Protein AF-A0A357CPA4-F1 (afdb_monomer)

Secondary structure (DSSP, 8-state):
-HHHHHHHHHHHHHHHHHHHHHHHHH--HHHHHHHHHHHHHHHHHHHHHHHHHHHHHHTTTS-HHHHHHHHHHHHHHHHHT--

Radius of gyration: 15.92 Å; Cα contacts (8 Å, |Δi|>4): 37; chains: 1; bounding box: 25×31×46 Å

Sequence (83 aa):
NLLGMSLLRMLSGCIEIGTALLFLRLKKVETALQLNAILGLVGPIIFLLVSALGLITIATKVSPAKIGLIALGVIFIVLGSKN

Solvent-accessible surface area (backbone atoms only — not comparable to full-atom values): 4678 Å² total; per-residue (Å²): 83,71,66,62,40,50,50,53,50,53,53,50,50,50,52,51,51,53,50,52,53,48,36,70,70,66,72,41,70,69,61,38,52,55,52,46,58,57,50,61,52,49,53,58,54,51,51,51,53,38,47,50,40,50,42,70,68,41,54,92,81,51,58,70,70,60,53,49,52,52,54,49,52,52,51,50,52,54,58,71,69,53,130

Structure (mmCIF, N/CA/C/O backbone):
data_AF-A0A357CPA4-F1
#
_entry.id   AF-A0A357CPA4-F1
#
loop_
_atom_site.group_PDB
_atom_site.id
_atom_site.type_symbol
_atom_site.label_atom_id
_atom_site.label_alt_id
_atom_site.label_comp_id
_atom_site.label_asym_id
_atom_site.label_entity_id
_atom_site.label_seq_id
_atom_site.pdbx_PDB_ins_code
_atom_site.Cartn_x
_atom_site.Cartn_y
_atom_site.Cartn_z
_atom_site.occupancy
_atom_site.B_iso_or_equiv
_atom_site.auth_seq_id
_atom_site.auth_comp_id
_atom_site.auth_asym_id
_atom_site.auth_atom_id
_atom_site.pdbx_PDB_model_num
ATOM 1 N N . ASN A 1 1 ? 9.153 -10.512 -10.564 1.00 84.69 1 ASN A N 1
ATOM 2 C CA . ASN A 1 1 ? 8.635 -11.878 -10.830 1.00 84.69 1 ASN A CA 1
ATOM 3 C C . ASN A 1 1 ? 7.270 -12.044 -10.152 1.00 84.69 1 ASN A C 1
ATOM 5 O O . ASN A 1 1 ? 6.952 -11.269 -9.256 1.00 84.69 1 ASN A O 1
ATOM 9 N N . LEU A 1 2 ? 6.444 -13.004 -10.591 1.00 92.31 2 LEU A N 1
ATOM 10 C CA . LEU A 1 2 ? 5.070 -13.178 -10.085 1.00 92.31 2 LEU A CA 1
ATOM 11 C C . LEU A 1 2 ? 5.025 -13.474 -8.580 1.00 92.31 2 LEU A C 1
ATOM 13 O O . LEU A 1 2 ? 4.236 -12.864 -7.870 1.00 92.31 2 LEU A O 1
ATOM 17 N N . LEU A 1 3 ? 5.922 -14.333 -8.090 1.00 95.19 3 LEU A N 1
ATOM 18 C CA . LEU A 1 3 ? 6.004 -14.679 -6.668 1.00 95.19 3 LEU A CA 1
ATOM 19 C C . LEU A 1 3 ? 6.214 -13.448 -5.777 1.00 95.19 3 LEU A C 1
ATOM 21 O O . LEU A 1 3 ? 5.484 -13.279 -4.807 1.00 95.19 3 LEU A O 1
ATOM 25 N N . GLY A 1 4 ? 7.147 -12.554 -6.122 1.00 94.12 4 GLY A N 1
ATOM 26 C CA . GLY A 1 4 ? 7.383 -11.334 -5.346 1.00 94.12 4 GLY A CA 1
ATOM 27 C C . GLY A 1 4 ? 6.170 -10.401 -5.325 1.00 94.12 4 GLY A C 1
ATOM 28 O O . GLY A 1 4 ? 5.824 -9.866 -4.275 1.00 94.12 4 GLY A O 1
ATOM 29 N N . MET A 1 5 ? 5.474 -10.258 -6.460 1.00 95.12 5 MET A N 1
ATOM 30 C CA . MET A 1 5 ? 4.240 -9.465 -6.532 1.00 95.12 5 MET A CA 1
ATOM 31 C C . MET A 1 5 ? 3.137 -10.054 -5.645 1.00 95.12 5 MET A C 1
ATOM 33 O O . MET A 1 5 ? 2.493 -9.319 -4.896 1.00 95.12 5 MET A O 1
ATOM 37 N N . SER A 1 6 ? 2.950 -11.375 -5.694 1.00 96.19 6 SER A N 1
ATOM 38 C CA . SER A 1 6 ? 1.955 -12.075 -4.879 1.00 96.19 6 SER A CA 1
ATOM 39 C C . SER A 1 6 ? 2.268 -11.977 -3.386 1.00 96.19 6 SER A C 1
ATOM 41 O O . SER A 1 6 ? 1.378 -11.656 -2.603 1.00 96.19 6 SER A O 1
ATOM 43 N N . LEU A 1 7 ? 3.528 -12.178 -2.987 1.00 96.75 7 LEU A N 1
ATOM 44 C CA . LEU A 1 7 ? 3.950 -12.091 -1.586 1.00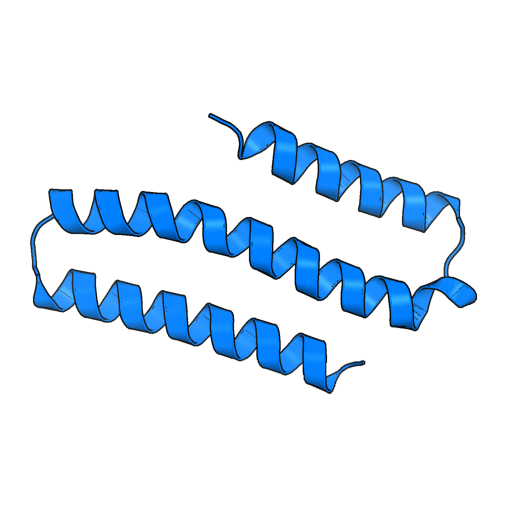 96.75 7 LEU A CA 1
ATOM 45 C C . LEU A 1 7 ? 3.753 -10.687 -1.008 1.00 96.75 7 LEU A C 1
ATOM 47 O O . LEU A 1 7 ? 3.237 -10.560 0.098 1.00 96.75 7 LEU A O 1
ATOM 51 N N . LEU A 1 8 ? 4.086 -9.632 -1.761 1.00 95.69 8 LEU A N 1
ATOM 52 C CA . LEU A 1 8 ? 3.839 -8.254 -1.323 1.00 95.69 8 LEU A CA 1
ATOM 53 C C . LEU A 1 8 ? 2.345 -7.970 -1.122 1.00 95.69 8 LEU A C 1
ATOM 55 O O . LEU A 1 8 ? 1.975 -7.285 -0.170 1.00 95.69 8 LEU A O 1
ATOM 59 N N . ARG A 1 9 ? 1.472 -8.513 -1.982 1.00 94.75 9 ARG A N 1
ATOM 60 C CA . ARG A 1 9 ? 0.018 -8.360 -1.819 1.00 94.75 9 ARG A CA 1
ATOM 61 C C . ARG A 1 9 ? -0.525 -9.146 -0.641 1.00 94.75 9 ARG A C 1
ATOM 63 O O . ARG A 1 9 ? -1.333 -8.601 0.103 1.00 94.75 9 ARG A O 1
ATOM 70 N N . MET A 1 10 ? -0.054 -10.373 -0.438 1.00 96.94 10 MET A N 1
ATOM 71 C CA . MET A 1 10 ? -0.413 -11.152 0.746 1.00 96.94 10 MET A CA 1
ATOM 72 C C . MET A 1 10 ? 0.019 -10.432 2.025 1.00 96.94 10 MET A C 1
ATOM 74 O O . MET A 1 10 ? -0.789 -10.285 2.934 1.00 96.94 10 MET A O 1
ATOM 78 N N . LEU A 1 11 ? 1.251 -9.917 2.069 1.00 96.00 11 LEU A N 1
ATOM 79 C CA . LEU A 1 11 ? 1.757 -9.156 3.210 1.00 96.00 11 LEU A CA 1
ATOM 80 C C . LEU A 1 11 ? 0.893 -7.919 3.491 1.00 96.00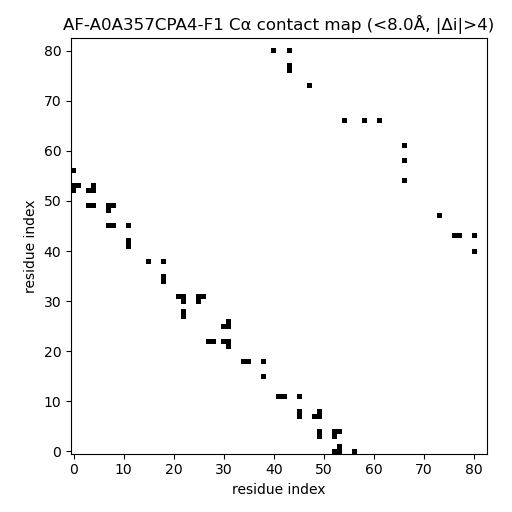 11 LEU A C 1
ATOM 82 O O . LEU A 1 11 ? 0.473 -7.718 4.626 1.00 96.00 11 LEU A O 1
ATOM 86 N N . SER A 1 12 ? 0.582 -7.128 2.462 1.00 95.44 12 SER A N 1
ATOM 87 C CA . SER A 1 12 ? -0.294 -5.957 2.589 1.00 95.44 12 SER A CA 1
ATOM 88 C C . SER A 1 12 ? -1.682 -6.325 3.105 1.00 95.44 12 SER A C 1
ATOM 90 O O . SER A 1 12 ? -2.170 -5.691 4.035 1.00 95.44 12 SER A O 1
ATOM 92 N N . GLY A 1 13 ? -2.292 -7.383 2.561 1.00 96.06 13 GLY A N 1
ATOM 93 C CA . GLY A 1 13 ? -3.592 -7.870 3.023 1.00 96.06 13 GLY A CA 1
ATOM 94 C C . GLY A 1 13 ? -3.559 -8.329 4.483 1.00 96.06 13 GLY A C 1
ATOM 95 O O . GLY A 1 13 ? -4.469 -8.019 5.246 1.00 96.06 13 GLY A O 1
ATOM 96 N N . CYS A 1 14 ? -2.485 -8.994 4.918 1.00 97.38 14 CYS A N 1
ATOM 97 C CA . CYS A 1 14 ? -2.301 -9.360 6.324 1.00 97.38 14 CYS A CA 1
ATOM 98 C C . CYS A 1 14 ? -2.212 -8.132 7.242 1.00 97.38 14 CYS A C 1
ATOM 100 O O . CYS A 1 14 ? -2.758 -8.165 8.344 1.00 97.38 14 CYS A O 1
ATOM 102 N N . ILE A 1 15 ? -1.558 -7.050 6.804 1.00 96.19 15 ILE A N 1
ATOM 103 C CA . ILE A 1 15 ? -1.481 -5.793 7.565 1.00 96.19 15 ILE A CA 1
ATOM 104 C C . ILE A 1 15 ? -2.874 -5.155 7.691 1.00 96.19 15 ILE A C 1
ATOM 106 O O . ILE A 1 15 ? -3.249 -4.724 8.784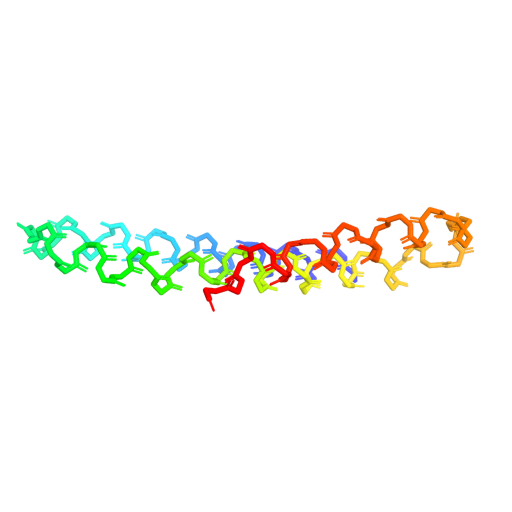 1.00 96.19 15 ILE A O 1
ATOM 110 N N . GLU A 1 16 ? -3.669 -5.140 6.616 1.00 96.06 16 GLU A N 1
ATOM 111 C CA . GLU A 1 16 ? -5.047 -4.628 6.644 1.00 96.06 16 GLU A CA 1
ATOM 112 C C . GLU A 1 16 ? -5.938 -5.450 7.581 1.00 96.06 16 GLU A C 1
ATOM 114 O O . GLU A 1 16 ? -6.595 -4.888 8.459 1.00 96.06 16 GLU A O 1
ATOM 119 N N . ILE A 1 17 ? -5.901 -6.782 7.465 1.00 96.75 17 ILE A N 1
ATOM 120 C CA . ILE A 1 17 ? -6.658 -7.684 8.344 1.00 96.75 17 ILE A CA 1
ATOM 121 C C . ILE A 1 17 ? -6.219 -7.498 9.801 1.00 96.75 17 ILE A C 1
ATOM 123 O O . ILE A 1 17 ? -7.064 -7.359 10.682 1.00 96.75 17 ILE A O 1
ATOM 127 N N . GLY A 1 18 ? -4.912 -7.440 10.072 1.00 96.38 18 GLY A N 1
ATOM 128 C CA . GLY A 1 18 ? -4.383 -7.201 11.416 1.00 96.38 18 GLY A CA 1
ATOM 129 C C . GLY A 1 18 ? -4.871 -5.876 12.006 1.00 96.38 18 GLY A C 1
ATOM 130 O O . GLY A 1 18 ? -5.281 -5.821 13.166 1.00 96.38 18 GLY A O 1
ATOM 131 N N . THR A 1 19 ? -4.907 -4.824 11.188 1.00 95.19 19 THR A N 1
ATOM 132 C CA . THR A 1 19 ? -5.408 -3.505 11.588 1.00 95.19 19 THR A CA 1
ATOM 133 C C . THR A 1 19 ? -6.913 -3.536 11.866 1.00 95.19 19 THR A C 1
ATOM 135 O O . THR A 1 19 ? -7.357 -3.028 12.896 1.00 95.19 19 THR A O 1
ATOM 138 N N . ALA A 1 20 ? -7.700 -4.215 11.028 1.00 95.44 20 ALA A N 1
ATOM 139 C CA . ALA A 1 20 ? -9.133 -4.404 11.248 1.00 95.44 20 ALA A CA 1
ATOM 140 C C . ALA A 1 20 ? -9.420 -5.182 12.548 1.00 95.44 20 ALA A C 1
ATOM 142 O O . ALA A 1 20 ? -10.307 -4.810 13.318 1.00 95.44 20 ALA A O 1
ATOM 143 N N . LEU A 1 21 ? -8.627 -6.215 12.856 1.00 96.75 21 LEU A N 1
ATOM 144 C CA . LEU A 1 21 ? -8.730 -6.940 14.127 1.00 96.75 21 LEU A CA 1
ATOM 145 C C . LEU A 1 21 ? -8.408 -6.037 15.329 1.00 96.75 21 LEU A C 1
ATOM 147 O O . LEU A 1 21 ? -9.074 -6.134 16.363 1.00 96.75 21 LEU A O 1
ATOM 151 N N . LEU A 1 22 ? -7.438 -5.124 15.203 1.00 95.19 22 LEU A N 1
ATOM 152 C CA . LEU A 1 22 ? -7.158 -4.121 16.236 1.00 95.19 22 LEU A CA 1
ATOM 153 C C . LEU A 1 22 ? -8.322 -3.139 16.417 1.00 95.19 22 LEU A C 1
ATOM 155 O O . LEU A 1 22 ? -8.641 -2.813 17.561 1.00 95.19 22 LEU A O 1
ATOM 159 N N . PHE A 1 23 ? -9.006 -2.723 15.344 1.00 94.50 23 PHE A N 1
ATOM 160 C CA . PHE A 1 23 ? -10.199 -1.865 15.448 1.00 94.50 23 PHE A CA 1
ATOM 161 C C . PHE A 1 23 ? -11.279 -2.554 16.286 1.00 94.50 23 PHE A C 1
ATOM 163 O O . PHE A 1 23 ? -11.793 -1.975 17.247 1.00 94.50 23 PHE A O 1
ATOM 170 N N . LEU A 1 24 ? -11.567 -3.821 15.964 1.00 94.75 24 LEU A N 1
ATOM 171 C CA . LEU A 1 24 ? -12.565 -4.632 16.666 1.00 94.75 24 LEU A CA 1
ATOM 172 C C . LEU A 1 24 ? -12.192 -4.882 18.133 1.00 94.75 24 LEU A C 1
ATOM 174 O O . LEU A 1 24 ? -13.070 -4.914 18.998 1.00 94.75 24 LEU A O 1
ATOM 178 N N . ARG A 1 25 ? -10.897 -5.044 18.428 1.00 95.75 25 ARG A N 1
ATOM 179 C CA . ARG A 1 25 ? -10.407 -5.279 19.791 1.00 95.75 25 ARG A CA 1
ATOM 180 C C . ARG A 1 25 ? -10.438 -4.018 20.651 1.00 95.75 25 ARG A C 1
ATOM 182 O O . ARG A 1 25 ? -10.829 -4.095 21.813 1.00 95.75 25 ARG A O 1
ATOM 189 N N . LEU A 1 26 ? -9.995 -2.884 20.111 1.00 93.62 26 LEU A N 1
ATOM 190 C CA . LEU A 1 26 ? -9.816 -1.649 20.876 1.00 93.62 26 LEU A CA 1
ATOM 191 C C . LEU A 1 26 ? -11.120 -0.866 21.037 1.00 93.62 26 LEU A C 1
ATOM 193 O O . LEU A 1 26 ? -11.250 -0.150 22.026 1.00 93.62 26 LEU A O 1
ATOM 197 N N . LYS A 1 27 ? -12.079 -1.018 20.109 1.00 91.31 27 LYS A N 1
ATOM 198 C CA . LYS A 1 27 ? -13.427 -0.411 20.158 1.00 91.31 27 LYS A CA 1
ATOM 199 C C . LYS A 1 27 ? -13.433 1.106 20.410 1.00 91.31 27 LYS A C 1
ATOM 201 O O . LYS A 1 27 ? -14.411 1.647 20.916 1.00 91.31 27 LYS A O 1
ATOM 206 N N . LYS A 1 28 ? -12.340 1.790 20.068 1.00 94.69 28 LYS A N 1
ATOM 207 C CA . LYS A 1 28 ? -12.171 3.242 20.186 1.00 94.69 28 LYS A CA 1
ATOM 208 C C . LYS A 1 28 ? -12.018 3.823 18.794 1.00 94.69 28 LYS A C 1
ATOM 210 O O . LYS A 1 28 ? -11.108 3.429 18.061 1.00 94.69 28 LYS A O 1
ATOM 215 N N . VAL A 1 29 ? -12.905 4.747 18.442 1.00 92.50 29 VAL A N 1
ATOM 216 C CA . VAL A 1 29 ? -12.938 5.358 17.109 1.00 92.50 29 VAL A CA 1
ATOM 217 C C . VAL A 1 29 ? -11.668 6.170 16.868 1.00 92.50 29 VAL A C 1
ATOM 219 O O . VAL A 1 29 ? -11.076 6.079 15.798 1.00 92.50 29 VAL A O 1
ATOM 222 N N . GLU A 1 30 ? -11.175 6.877 17.882 1.00 93.25 30 GLU A N 1
ATOM 223 C CA . GLU A 1 30 ? -9.966 7.699 17.796 1.00 93.25 30 GLU A CA 1
ATOM 224 C C . GLU A 1 30 ? -8.734 6.847 17.469 1.00 93.25 30 GLU A C 1
ATOM 226 O O . GLU A 1 30 ? -7.939 7.201 16.600 1.00 93.25 30 GLU A O 1
ATOM 231 N N . THR A 1 31 ? -8.593 5.687 18.116 1.00 90.50 31 THR A N 1
ATOM 232 C CA . THR A 1 31 ? -7.485 4.764 17.837 1.00 90.50 31 THR A CA 1
ATOM 233 C C . THR A 1 31 ? -7.610 4.130 16.452 1.00 90.50 31 THR A C 1
ATOM 235 O O . THR A 1 31 ? -6.604 3.972 15.762 1.00 90.50 31 THR A O 1
ATOM 238 N N . ALA A 1 32 ? -8.831 3.808 16.014 1.00 93.19 32 ALA A N 1
ATOM 239 C CA . ALA A 1 32 ? -9.070 3.312 14.663 1.00 93.19 32 ALA A CA 1
ATOM 240 C C . ALA A 1 32 ? -8.688 4.356 13.601 1.00 93.19 32 ALA A C 1
ATOM 242 O O . ALA A 1 32 ? -8.020 4.019 12.628 1.00 93.19 32 ALA A O 1
ATOM 243 N N . LEU A 1 33 ? -9.024 5.633 13.813 1.00 91.50 33 LEU A N 1
ATOM 244 C CA . LEU A 1 33 ? -8.649 6.725 12.911 1.00 91.50 33 LEU A CA 1
ATOM 245 C C . LEU A 1 33 ? -7.130 6.917 12.825 1.00 91.50 33 LEU A C 1
ATOM 247 O O . LEU A 1 33 ? -6.601 7.064 11.725 1.00 91.50 33 LEU A O 1
ATOM 251 N N . GLN A 1 34 ? -6.418 6.863 13.954 1.00 91.81 34 GLN A N 1
ATOM 252 C CA . GLN A 1 34 ? -4.952 6.965 13.975 1.00 91.81 34 GLN A CA 1
ATOM 253 C C . GLN A 1 34 ? -4.287 5.823 13.198 1.00 91.81 34 GLN A C 1
ATOM 255 O O . GLN A 1 34 ? -3.410 6.054 12.367 1.00 91.81 34 GLN A O 1
ATOM 260 N N . LEU A 1 35 ? -4.731 4.587 13.433 1.00 92.69 35 LEU A N 1
ATOM 261 C CA . LEU A 1 35 ? -4.232 3.417 12.715 1.00 92.69 35 LEU A CA 1
ATOM 262 C C . LEU A 1 35 ? -4.594 3.471 11.224 1.00 92.69 35 LEU A C 1
ATOM 264 O O . LEU A 1 35 ? -3.759 3.134 10.390 1.00 92.69 35 LEU A O 1
ATOM 268 N N . ASN A 1 36 ? -5.796 3.942 10.876 1.00 91.31 36 ASN A N 1
ATOM 269 C CA . ASN A 1 36 ? -6.214 4.118 9.485 1.00 91.31 36 ASN A CA 1
ATOM 270 C C . ASN A 1 36 ? -5.361 5.163 8.753 1.00 91.31 36 ASN A C 1
ATOM 272 O O . ASN A 1 36 ? -5.030 4.970 7.589 1.00 91.31 36 ASN A O 1
ATOM 276 N N . ALA A 1 37 ? -4.964 6.245 9.428 1.00 88.00 37 ALA A N 1
ATOM 277 C CA . ALA A 1 37 ? -4.067 7.246 8.853 1.00 88.00 37 ALA A CA 1
ATOM 278 C C . ALA A 1 37 ? -2.685 6.654 8.524 1.00 88.00 37 ALA A C 1
ATOM 280 O O . ALA A 1 37 ? -2.144 6.913 7.451 1.00 88.00 37 ALA A O 1
ATOM 281 N N . ILE A 1 38 ? -2.141 5.803 9.403 1.00 86.75 38 ILE A N 1
ATOM 282 C CA . ILE A 1 38 ? -0.884 5.081 9.142 1.00 86.75 38 ILE A CA 1
ATOM 283 C C . ILE A 1 38 ? -1.071 4.088 7.985 1.00 86.75 38 ILE A C 1
ATOM 285 O O . ILE A 1 38 ? -0.258 4.046 7.060 1.00 86.75 38 ILE A O 1
ATOM 289 N N . LEU A 1 39 ? -2.160 3.313 8.006 1.00 91.31 39 LEU A N 1
ATOM 290 C CA . LEU A 1 39 ? -2.478 2.320 6.977 1.00 91.31 39 LEU A CA 1
ATOM 291 C C . LEU A 1 39 ? -2.709 2.963 5.599 1.00 91.31 39 LEU A C 1
ATOM 293 O O . LEU A 1 39 ? -2.354 2.376 4.577 1.00 91.31 39 LEU A O 1
ATOM 297 N N . GLY A 1 40 ? -3.207 4.201 5.571 1.00 88.12 40 GLY A N 1
ATOM 298 C CA . GLY A 1 40 ? -3.389 4.999 4.361 1.00 88.12 40 GLY A CA 1
ATOM 299 C C . GLY A 1 40 ? -2.100 5.230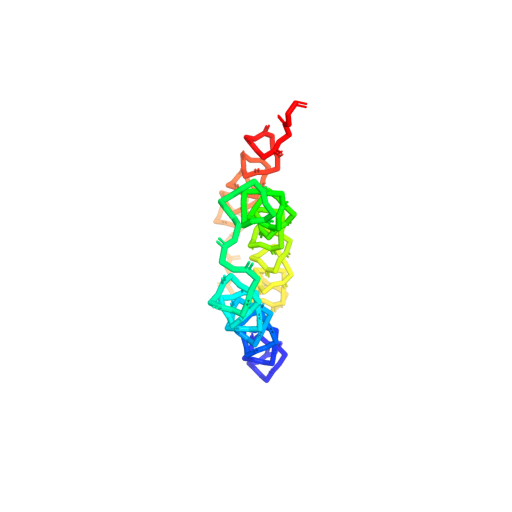 3.565 1.00 88.12 40 GLY A C 1
ATOM 300 O O . GLY A 1 40 ? -2.172 5.369 2.349 1.00 88.12 40 GLY A O 1
ATOM 301 N N . LEU A 1 41 ? -0.925 5.190 4.209 1.00 85.00 41 LEU A N 1
ATOM 302 C CA . LEU A 1 41 ? 0.382 5.264 3.537 1.00 85.00 41 LEU A CA 1
ATOM 303 C C . LEU A 1 41 ? 0.900 3.895 3.073 1.00 85.00 41 LEU A C 1
ATOM 305 O O . LEU A 1 41 ? 1.647 3.810 2.095 1.00 85.00 41 LEU A O 1
ATOM 309 N N . VAL A 1 42 ? 0.494 2.811 3.739 1.00 90.12 42 VAL A N 1
ATOM 310 C CA . VAL A 1 42 ? 0.919 1.442 3.398 1.00 90.12 42 VAL A CA 1
ATOM 311 C C . VAL A 1 42 ? 0.426 1.055 2.004 1.00 90.12 42 VAL A C 1
ATOM 313 O O . VAL A 1 42 ? 1.198 0.505 1.217 1.00 90.12 42 VAL A O 1
ATOM 316 N N . GLY A 1 43 ? -0.823 1.396 1.670 1.00 86.94 43 GLY A N 1
ATOM 317 C CA . GLY A 1 43 ? -1.423 1.117 0.361 1.00 86.94 43 GLY A CA 1
ATOM 318 C C . GLY A 1 43 ? -0.599 1.676 -0.810 1.00 86.94 43 GLY A C 1
ATOM 319 O O . GLY A 1 43 ? -0.140 0.891 -1.649 1.00 86.94 43 GLY A O 1
ATOM 320 N N . PRO A 1 44 ? -0.344 3.000 -0.858 1.00 88.12 44 PRO A N 1
ATOM 321 C CA . PRO A 1 44 ? 0.549 3.618 -1.832 1.00 88.12 44 PRO A CA 1
ATOM 322 C C . PRO A 1 44 ? 1.928 2.951 -1.897 1.00 88.12 44 PRO A C 1
ATOM 324 O O . PRO A 1 44 ? 2.358 2.566 -2.981 1.00 88.12 44 PRO A O 1
ATOM 327 N N . ILE A 1 45 ? 2.601 2.726 -0.762 1.00 89.44 45 ILE A N 1
ATOM 328 C CA . ILE A 1 45 ? 3.949 2.128 -0.736 1.00 89.44 45 ILE A CA 1
ATOM 329 C C . ILE A 1 45 ? 3.956 0.726 -1.365 1.00 89.44 45 ILE A C 1
ATOM 331 O O . ILE A 1 45 ? 4.771 0.442 -2.247 1.00 89.44 45 ILE A O 1
ATOM 335 N N . ILE A 1 46 ? 3.031 -0.149 -0.964 1.00 93.25 46 ILE A N 1
ATOM 336 C CA . ILE A 1 46 ? 2.928 -1.505 -1.521 1.00 93.25 46 ILE A CA 1
ATOM 337 C C . ILE A 1 46 ? 2.587 -1.455 -3.012 1.00 93.25 46 ILE A C 1
ATOM 339 O O . ILE A 1 46 ? 3.143 -2.227 -3.798 1.00 93.25 46 ILE A O 1
ATOM 343 N N . PHE A 1 47 ? 1.689 -0.555 -3.423 1.00 89.88 47 PHE A N 1
ATOM 344 C CA . PHE A 1 47 ? 1.339 -0.382 -4.829 1.00 89.88 47 PHE A CA 1
ATOM 345 C C . PHE A 1 47 ? 2.566 -0.024 -5.675 1.00 89.88 47 PHE A C 1
ATOM 347 O O . PHE A 1 47 ? 2.767 -0.631 -6.731 1.00 89.88 47 PHE A O 1
ATOM 354 N N . LEU A 1 48 ? 3.414 0.892 -5.196 1.00 89.50 48 LEU A N 1
ATOM 355 C CA . LEU A 1 48 ? 4.658 1.264 -5.872 1.00 89.50 48 LEU A CA 1
ATOM 356 C C . LEU A 1 48 ? 5.624 0.084 -5.988 1.00 89.50 48 LEU A C 1
ATOM 358 O O . LEU A 1 48 ? 6.142 -0.171 -7.074 1.00 89.50 48 LEU A O 1
ATOM 362 N N . LEU A 1 49 ? 5.822 -0.676 -4.908 1.00 92.06 49 LEU A N 1
ATOM 363 C CA . LEU A 1 49 ? 6.718 -1.837 -4.904 1.00 92.06 49 LEU A CA 1
ATOM 364 C C . LEU A 1 49 ? 6.254 -2.929 -5.879 1.00 92.06 49 LEU A C 1
ATOM 366 O O . LEU A 1 49 ? 7.047 -3.439 -6.672 1.00 92.06 49 LEU A O 1
ATOM 370 N N . VAL A 1 50 ? 4.961 -3.263 -5.868 1.00 93.31 50 VAL A N 1
ATOM 371 C CA . VAL A 1 50 ? 4.389 -4.254 -6.794 1.00 93.31 50 VAL A CA 1
ATOM 372 C C . VAL A 1 50 ? 4.492 -3.767 -8.239 1.00 93.31 50 VAL A C 1
ATOM 374 O O . VAL A 1 50 ? 4.880 -4.540 -9.116 1.00 93.31 50 VAL A O 1
ATOM 377 N N . SER A 1 51 ? 4.205 -2.486 -8.485 1.00 89.44 51 SER A N 1
ATOM 378 C CA . SER A 1 51 ? 4.313 -1.884 -9.817 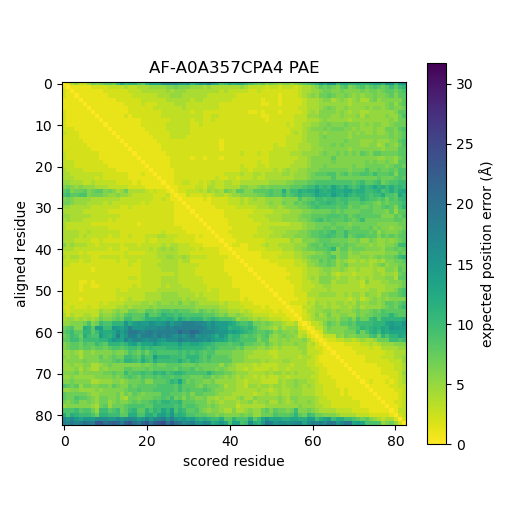1.00 89.44 51 SER A CA 1
ATOM 379 C C . SER A 1 51 ? 5.751 -1.902 -10.328 1.00 89.44 51 SER A C 1
ATOM 381 O O . SER A 1 51 ? 5.972 -2.268 -11.478 1.00 89.44 51 SER A O 1
ATOM 383 N N . ALA A 1 52 ? 6.738 -1.602 -9.479 1.00 88.56 52 ALA A N 1
ATOM 384 C CA . ALA A 1 52 ? 8.153 -1.679 -9.832 1.00 88.56 52 ALA A CA 1
ATOM 385 C C . ALA A 1 52 ? 8.569 -3.112 -10.205 1.00 88.56 52 ALA A C 1
ATOM 387 O O . ALA A 1 52 ? 9.168 -3.324 -11.259 1.00 88.56 52 ALA A O 1
ATOM 388 N N . LEU A 1 53 ? 8.193 -4.116 -9.402 1.00 91.31 53 LEU A N 1
ATOM 389 C CA . LEU A 1 53 ? 8.474 -5.524 -9.715 1.00 91.31 53 LEU A CA 1
ATOM 390 C C . LEU A 1 53 ? 7.802 -5.985 -11.017 1.00 91.31 53 LEU A C 1
ATOM 392 O O . LEU A 1 53 ? 8.397 -6.755 -11.782 1.00 91.31 53 LEU A O 1
ATOM 396 N N . GLY A 1 54 ? 6.572 -5.531 -11.263 1.00 89.25 54 GLY A N 1
ATOM 397 C CA . GLY A 1 54 ? 5.836 -5.798 -12.495 1.00 89.25 54 GLY A CA 1
ATOM 398 C C . GLY A 1 54 ? 6.521 -5.165 -13.700 1.00 89.25 54 GLY A C 1
ATOM 399 O O . GLY A 1 54 ? 6.826 -5.865 -14.665 1.00 89.25 54 GLY A O 1
ATOM 400 N N . LEU A 1 55 ? 6.849 -3.875 -13.601 1.00 87.31 55 LEU A N 1
ATOM 401 C CA . LEU A 1 55 ? 7.539 -3.104 -14.630 1.00 87.31 55 LEU A CA 1
ATOM 402 C C . LEU A 1 55 ? 8.888 -3.711 -14.988 1.00 87.31 55 LEU A C 1
ATOM 404 O O . LEU A 1 55 ? 9.114 -3.957 -16.163 1.00 87.31 55 LEU A O 1
ATOM 408 N N . ILE A 1 56 ? 9.743 -4.040 -14.015 1.00 87.12 56 ILE A N 1
ATOM 409 C CA . ILE A 1 56 ? 11.043 -4.687 -14.274 1.00 87.12 56 ILE A CA 1
ATOM 410 C C . ILE A 1 56 ? 10.858 -5.984 -15.076 1.00 87.12 56 ILE A C 1
ATOM 412 O O . ILE A 1 56 ? 11.643 -6.284 -15.970 1.00 87.12 56 ILE A O 1
ATOM 416 N N . THR A 1 57 ? 9.787 -6.734 -14.798 1.00 85.06 57 THR A N 1
ATOM 417 C CA . THR A 1 57 ? 9.496 -7.999 -15.491 1.00 85.06 57 THR A CA 1
ATOM 418 C C . THR A 1 57 ? 9.050 -7.781 -16.946 1.00 85.06 57 THR A C 1
ATOM 420 O O . THR A 1 57 ? 9.320 -8.624 -17.800 1.00 85.06 57 THR A O 1
ATOM 423 N N . ILE A 1 58 ? 8.369 -6.670 -17.245 1.00 84.50 58 ILE A N 1
ATOM 424 C CA . ILE A 1 58 ? 7.808 -6.376 -18.576 1.00 84.50 58 ILE A CA 1
ATOM 425 C C . ILE A 1 58 ? 8.565 -5.279 -19.337 1.00 84.50 58 ILE A C 1
ATOM 427 O O . ILE A 1 58 ? 8.209 -4.992 -20.476 1.00 84.50 58 ILE A O 1
ATOM 431 N N . ALA A 1 59 ? 9.599 -4.676 -18.746 1.00 79.25 59 ALA A N 1
ATOM 432 C CA . ALA A 1 59 ? 10.254 -3.465 -19.250 1.00 79.25 59 ALA A CA 1
ATOM 433 C C . ALA A 1 59 ? 10.800 -3.623 -20.674 1.00 79.25 59 ALA A C 1
ATOM 435 O O . ALA A 1 59 ? 10.758 -2.681 -21.455 1.00 79.25 59 ALA A O 1
ATOM 436 N N . THR A 1 60 ? 11.249 -4.823 -21.043 1.00 77.44 60 THR A N 1
ATOM 437 C CA . THR A 1 60 ? 11.760 -5.122 -22.390 1.00 77.44 60 THR A CA 1
ATOM 438 C C . THR A 1 60 ? 10.662 -5.358 -23.431 1.00 77.44 60 THR A C 1
ATOM 440 O O . THR A 1 60 ? 10.945 -5.384 -24.624 1.00 77.44 60 THR A O 1
ATOM 443 N N . LYS A 1 61 ? 9.405 -5.532 -23.002 1.00 80.75 61 LYS A N 1
ATOM 444 C CA . LYS A 1 61 ? 8.244 -5.840 -23.858 1.00 80.75 61 LYS A CA 1
ATOM 445 C C . LYS A 1 61 ? 7.262 -4.674 -23.996 1.00 80.75 61 LYS A C 1
ATOM 447 O O . LYS A 1 61 ? 6.294 -4.774 -24.747 1.00 80.75 61 LYS A O 1
ATOM 452 N N . VAL A 1 62 ? 7.467 -3.590 -23.251 1.00 80.25 62 VAL A N 1
ATOM 453 C CA . VAL A 1 62 ? 6.536 -2.461 -23.159 1.00 80.25 62 VAL A CA 1
ATOM 454 C C . VAL A 1 62 ? 7.174 -1.219 -23.770 1.00 80.25 62 VAL A C 1
ATOM 456 O O . VAL A 1 62 ? 8.343 -0.936 -23.536 1.00 80.25 62 VAL A O 1
ATOM 459 N N . SER A 1 63 ? 6.404 -0.463 -24.559 1.00 86.31 63 SER A N 1
ATOM 460 C CA . SER A 1 63 ? 6.914 0.761 -25.178 1.00 86.31 63 SER A CA 1
ATOM 461 C C . SER A 1 63 ? 7.292 1.813 -24.120 1.00 86.31 63 SER A C 1
ATOM 463 O O . SER A 1 63 ? 6.581 1.953 -23.117 1.00 86.31 63 SER A O 1
ATOM 465 N N . PRO A 1 64 ? 8.344 2.622 -24.352 1.00 80.69 64 PRO A N 1
ATOM 466 C CA . PRO A 1 64 ? 8.771 3.664 -23.413 1.00 80.69 64 PRO A CA 1
ATOM 467 C C . PRO A 1 64 ? 7.655 4.646 -23.025 1.00 80.69 64 PRO A C 1
ATOM 469 O O . PRO A 1 64 ? 7.568 5.057 -21.872 1.00 80.69 64 PRO A O 1
ATOM 472 N N . ALA A 1 65 ? 6.740 4.956 -23.952 1.00 87.25 65 ALA A N 1
ATOM 473 C CA . ALA A 1 65 ? 5.587 5.819 -23.687 1.00 87.25 65 ALA A CA 1
ATOM 474 C C . ALA A 1 65 ? 4.650 5.255 -22.601 1.00 87.25 65 ALA A C 1
ATOM 476 O O . ALA A 1 65 ? 4.198 5.990 -21.726 1.00 87.25 65 ALA A O 1
ATOM 477 N N . LYS A 1 66 ? 4.387 3.939 -22.612 1.00 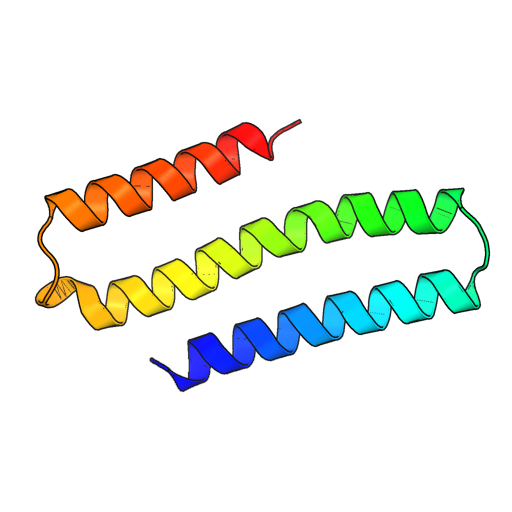83.38 66 LYS A N 1
ATOM 478 C CA . LYS A 1 66 ? 3.554 3.284 -21.589 1.00 83.38 66 LYS A CA 1
ATOM 479 C C . LYS A 1 66 ? 4.246 3.271 -20.227 1.00 83.38 66 LYS A C 1
ATOM 481 O O . LYS A 1 66 ? 3.587 3.477 -19.213 1.00 83.38 66 LYS A O 1
ATOM 486 N N . ILE A 1 67 ? 5.566 3.079 -20.206 1.00 82.81 67 ILE A N 1
ATOM 487 C CA . ILE A 1 67 ? 6.364 3.182 -18.976 1.00 82.81 67 ILE A CA 1
ATOM 488 C C . ILE A 1 67 ? 6.281 4.609 -18.414 1.00 82.81 67 ILE A C 1
ATOM 490 O O . ILE A 1 67 ? 6.049 4.772 -17.218 1.00 82.81 67 ILE A O 1
ATOM 494 N N . GLY A 1 68 ? 6.372 5.630 -19.274 1.00 86.06 68 GLY A N 1
ATOM 495 C CA . GLY A 1 68 ? 6.203 7.035 -18.893 1.00 86.06 68 GLY A CA 1
ATOM 496 C C . GLY A 1 68 ? 4.843 7.334 -18.254 1.00 86.06 68 GLY A C 1
ATOM 497 O O . GLY A 1 68 ? 4.791 7.992 -17.219 1.00 86.06 68 GLY A O 1
ATOM 498 N N . LEU A 1 69 ? 3.749 6.794 -18.801 1.00 88.06 69 LEU A 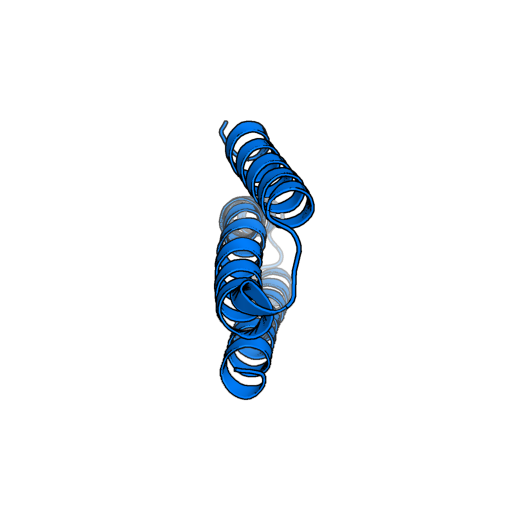N 1
ATOM 499 C CA . LEU A 1 69 ? 2.407 6.944 -18.215 1.00 88.06 69 LEU A CA 1
ATOM 500 C C . LEU A 1 69 ? 2.291 6.295 -16.830 1.00 88.06 69 LEU A C 1
ATOM 502 O O . LEU A 1 69 ? 1.695 6.876 -15.924 1.00 88.06 69 LEU A O 1
ATOM 506 N N . ILE A 1 70 ? 2.877 5.109 -16.645 1.00 85.12 70 ILE A N 1
ATOM 507 C CA . ILE A 1 70 ? 2.864 4.425 -15.344 1.00 85.12 70 ILE A CA 1
ATOM 508 C C . ILE A 1 70 ? 3.688 5.216 -14.323 1.00 85.12 70 ILE A C 1
ATOM 510 O O . ILE A 1 70 ? 3.224 5.435 -13.205 1.00 85.12 70 ILE A O 1
ATOM 514 N N . ALA A 1 71 ? 4.871 5.697 -14.711 1.00 83.94 71 ALA A N 1
ATOM 515 C CA . ALA A 1 71 ? 5.699 6.548 -13.861 1.00 83.94 71 ALA A CA 1
ATOM 516 C C . ALA A 1 71 ? 4.970 7.844 -13.463 1.00 83.94 71 ALA A C 1
ATOM 518 O O . ALA A 1 71 ? 5.029 8.252 -12.306 1.00 83.94 71 ALA A O 1
ATOM 519 N N . LEU A 1 72 ? 4.220 8.454 -14.386 1.00 89.62 72 LEU A N 1
ATOM 520 C CA . LEU A 1 72 ? 3.415 9.640 -14.101 1.00 89.62 72 LEU A CA 1
ATOM 521 C C . LEU A 1 72 ? 2.299 9.352 -13.084 1.00 89.62 72 LEU A C 1
ATOM 523 O O . LEU A 1 72 ? 2.125 10.112 -12.134 1.00 89.62 72 LEU A O 1
ATOM 527 N N . GLY A 1 73 ? 1.585 8.232 -13.230 1.00 86.19 73 GLY A N 1
ATOM 528 C CA . GLY A 1 73 ? 0.569 7.810 -12.260 1.00 86.19 73 GLY A CA 1
ATOM 529 C C . GLY A 1 73 ? 1.153 7.570 -10.863 1.00 86.19 73 GLY A C 1
ATOM 530 O O . GLY A 1 73 ? 0.575 7.997 -9.867 1.00 86.19 73 GLY A O 1
ATOM 531 N N . VAL A 1 74 ? 2.339 6.959 -10.790 1.00 83.50 74 VAL A N 1
ATOM 532 C CA . VAL A 1 74 ? 3.107 6.803 -9.544 1.00 83.50 74 VAL A CA 1
ATOM 533 C C . VAL A 1 74 ? 3.419 8.161 -8.907 1.00 83.50 74 VAL A C 1
ATOM 535 O O . VAL A 1 74 ? 3.184 8.338 -7.713 1.00 83.50 74 VAL A O 1
ATOM 538 N N . ILE A 1 75 ? 3.893 9.132 -9.692 1.00 85.56 75 ILE A N 1
ATOM 539 C CA . ILE A 1 75 ? 4.171 10.494 -9.213 1.00 85.56 75 ILE A CA 1
ATOM 540 C C . ILE A 1 75 ? 2.897 11.144 -8.661 1.00 85.56 75 ILE A C 1
ATOM 542 O O . ILE A 1 75 ? 2.937 11.719 -7.578 1.00 85.56 75 ILE A O 1
ATOM 546 N N . PHE A 1 76 ? 1.760 11.019 -9.350 1.00 87.31 76 PHE A N 1
ATOM 547 C CA . PHE A 1 76 ? 0.486 11.566 -8.872 1.00 87.31 76 PHE A CA 1
ATOM 548 C C . PHE A 1 76 ? 0.017 10.933 -7.562 1.00 87.31 76 PHE A C 1
ATOM 550 O O . PHE A 1 76 ? -0.447 11.660 -6.688 1.00 87.31 76 PHE A O 1
ATOM 557 N N . ILE A 1 77 ? 0.183 9.619 -7.383 1.00 82.12 77 ILE A N 1
ATOM 558 C CA . ILE A 1 77 ? -0.120 8.947 -6.110 1.00 82.12 77 ILE A CA 1
ATOM 559 C C . ILE A 1 77 ? 0.750 9.515 -4.985 1.00 82.12 77 ILE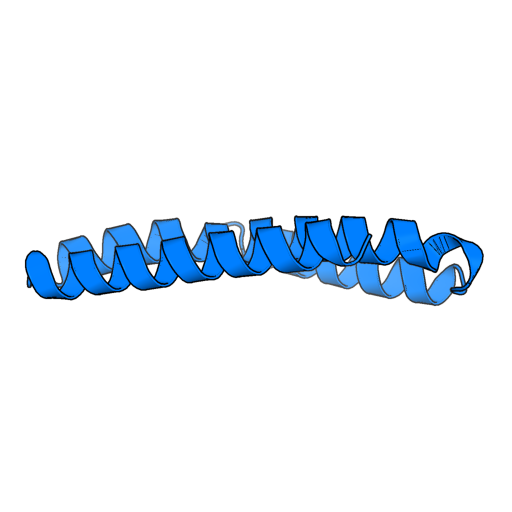 A C 1
ATOM 561 O O . ILE A 1 77 ? 0.237 9.831 -3.916 1.00 82.12 77 ILE A O 1
ATOM 565 N N . VAL A 1 78 ? 2.056 9.678 -5.221 1.00 79.50 78 VAL A N 1
ATOM 566 C CA . VAL A 1 78 ? 2.979 10.226 -4.215 1.00 79.50 78 VAL A CA 1
ATOM 567 C C . VAL A 1 78 ? 2.635 11.676 -3.878 1.00 79.50 78 VAL A C 1
ATOM 569 O O . VAL A 1 78 ? 2.578 12.026 -2.703 1.00 79.50 78 VAL A O 1
ATOM 572 N N . LEU A 1 79 ? 2.380 12.513 -4.887 1.00 84.06 79 LEU A N 1
ATOM 573 C CA . LEU A 1 79 ? 2.013 13.914 -4.685 1.00 84.06 79 LEU A CA 1
ATOM 574 C C . LEU A 1 79 ? 0.663 14.054 -3.973 1.00 84.06 79 LEU A C 1
ATOM 576 O O . LEU A 1 79 ? 0.551 14.876 -3.075 1.00 84.06 79 LEU A O 1
ATOM 580 N N . GLY A 1 80 ? -0.335 13.243 -4.334 1.00 79.31 80 GLY A N 1
ATOM 581 C CA . GLY A 1 80 ? -1.658 13.268 -3.707 1.00 79.31 80 GLY A CA 1
ATOM 582 C C . GLY A 1 80 ? -1.695 12.658 -2.303 1.00 79.31 80 GLY A C 1
ATOM 583 O O . GLY A 1 80 ? -2.540 13.033 -1.501 1.00 79.31 80 GLY A O 1
ATOM 584 N N . SER A 1 81 ? -0.778 11.738 -1.987 1.00 72.31 81 SER A N 1
ATOM 585 C CA . SER A 1 81 ? -0.637 11.140 -0.650 1.00 72.31 81 SER A CA 1
ATOM 586 C C . SER A 1 81 ? 0.191 11.999 0.312 1.00 72.31 81 SER A C 1
ATOM 588 O O . SER A 1 81 ? 0.301 11.662 1.493 1.00 72.31 81 SER A O 1
ATOM 590 N N . LYS A 1 82 ? 0.825 13.063 -0.183 1.00 65.62 82 LYS A N 1
ATOM 591 C CA . LYS A 1 82 ? 1.604 13.995 0.623 1.00 65.62 82 LYS A CA 1
ATOM 592 C C . LYS A 1 82 ? 0.648 15.028 1.232 1.00 65.62 82 LYS A C 1
ATOM 594 O O . LYS A 1 82 ? 0.088 15.833 0.495 1.00 65.62 82 LYS A O 1
ATOM 599 N N . ASN A 1 83 ? 0.473 14.970 2.555 1.00 56.00 83 ASN A N 1
ATOM 600 C CA . ASN A 1 83 ? -0.167 16.037 3.338 1.00 56.00 83 ASN A CA 1
ATOM 601 C C . ASN A 1 83 ? 0.638 17.337 3.260 1.00 56.00 83 ASN A C 1
ATOM 603 O O . ASN A 1 83 ? 1.887 17.259 3.368 1.00 56.00 83 ASN A O 1
#

Foldseek 3Di:
DVVVLVVLVVVLVVLVVVLVVVCVVVVDPVVNVVSVLVNLVSVLVSVVVSVVVVCVVCVVPDDPVVVVVVVVVNVVSVVVNPD

Mean predicted aligned error: 4.93 Å

pLDDT: mean 88.95, std 7.08, range [56.0, 97.38]

=== Feature glossary ===
Each block in this record encodes a different view of the same protein. In brief:

Predicted aligned error. PAE(i, j) answers: if I align the predicted and true structures on residue i, how far off (in Å) do I expect residue j to be? A block-diagonal PAE matrix with low values on the blocks and high values off-diagonal is the signature of a multi-domain protein with confidently predicted domains but uncertain inter-domain orientation.

Contact-map, Ramachandran, and PAE plots. Plot images: a contact map (which residues are close in 3D, as an N×N binary image), a Ramachandran scatter (backbone torsion angles, revealing secondary-structure composition at a glance), and — for AlphaFold structures — a PAE heatmap (pairwise prediction confidence).

Backbone torsions (φ/ψ). φ (phi) and ψ (psi) are the two rotatable backbone dihedrals per residue: φ is the C(i-1)–N–Cα–C torsion, ψ is the N–Cα–C–N(i+1) torsion, both in degrees on (−180°, 180°]. α-helical residues cluster near (−60°, −45°); β-strand residues near (−120°, +130°). A Ramachandran plot is simply a scatter of (φ, ψ) for every residue.

Foldseek 3Di. A 3Di character summarizes, for each residue, the relative orientation of the Cα frame of its nearest spatial neighbor. Because it encodes fold topology rather than chemistry, 3Di alignments detect remote structural similarity that sequence alignment misses.

Radius of gyration, Cα contacts, bounding box. Three whole-structure scalars: the radius of gyration (RMS distance of Cα from centroid, in Å), the count of Cα–Cα contacts (pairs closer than 8 Å and separated by more than four residues in sequence — i.e. tertiary, not local, contacts), and the bounding-box dimensions. Together they distinguish compact globular folds from extended fibres or disordered chains.

Sequence. Sequence gives the chain of amino acids in standard one-letter code (A=alanine, C=cysteine, …, Y=tyrosine), read N→C. It is the only feature that is directly encoded by the gene; all structural features are derived from the folded form of this sequence.

mmCIF coordinates. Atomic coordinates in PDBx/mmCIF format — the same representation the Protein Data Bank distributes. Each line of the _atom_site loop places one backbone atom in Cartesian space (units: ångströms, origin: arbitrary).

Secondary structure (3-state, P-SEA). Three-state secondary structure (P-SEA) collapses the eight DSSP classes into helix (a), strand (b), and coil (c). P-SEA assigns these from Cα geometry alone — distances and angles — without requiring backbone oxygens, so it works on any Cα trace.

InterPro / GO / CATH / organism. Functional annotations link the protein to curated databases. InterPro entries identify conserved domains and families by matching the sequence against member-database signatures (Pfam, PROSITE, CDD, …). Gene Ontology (GO) terms describe molecular function, biological process, and cellular component in a controlled vocabulary. CATH places the structure in a hierarchical fold classification (Class/Architecture/Topology/Homologous-superfamily). The organism is the source species.

B-factor. B-factor (Debye–Waller factor) reflects atomic displacement in the crystal lattice. It is an experimental observable (units Å²), not a prediction; low values mean the atom is pinned down, high values mean it moves or is heterogeneous across the crystal.

Rendered structure images. Structure images are PyMOL renders from six orthogonal camera directions. Cartoon representation draws helices as coils and strands as arrows; sticks shows the backbone as bonds; surface shows the solvent-excluded envelope. Rainbow coloring maps sequence position to hue (blue→red, N→C); cha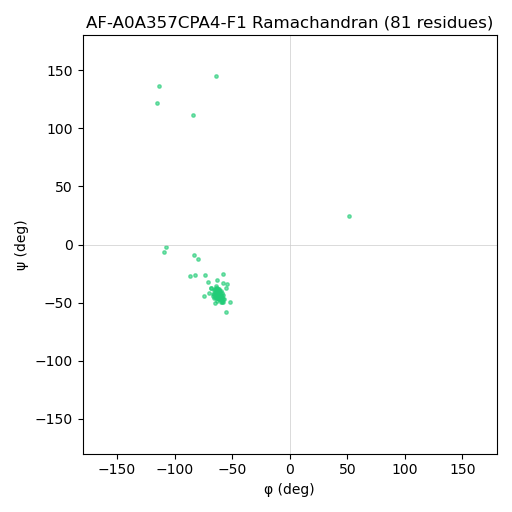in coloring assigns a distinct color per polypeptide.

Solvent-accessible surface area. Solvent-accessible surface area (SASA) is the area in Å² traced out by the centre of a 1.4 Å probe sphere (a water molecule) rolled over the protein's van der Waals surface (Shrake–Rupley / Lee–Richards construction). Buried residues have near-zero SASA; fully exposed residues can exceed 200 Å². The total SASA scales roughly with the number of surface residues.

Secondary structure (8-state, DSSP). The SS8 string is DSSP's per-residue secondary-structure call. α-helix (H) means an i→i+4 H-bond ladder; β-strand (E) means the residue participates in a β-sheet; 3₁₀ (G) and π (I) are tighter and wider helices; T/S are turns/bends; '-' is loop.

pLDDT. For AlphaFold models, the B-factor field carries pLDDT — the model's own estimate of local accuracy on a 0–100 scale. Regions with pLDDT<50 should be treated as essentially unmodeled; they often correspond to intrinsically disordered segments.

Nearest PDB structures. Nearest PDB neighbors are the top structural matches found by Foldseek when searching this structure against the entire Protein Data Bank. Each hit reports a TM-score (0 to 1; >0.5 almost always implies the same fold) and an E-value. These are *structural* homologs — they may share no detectable sequence similarity.